Protein AF-A0A6L3T0F2-F1 (afdb_mo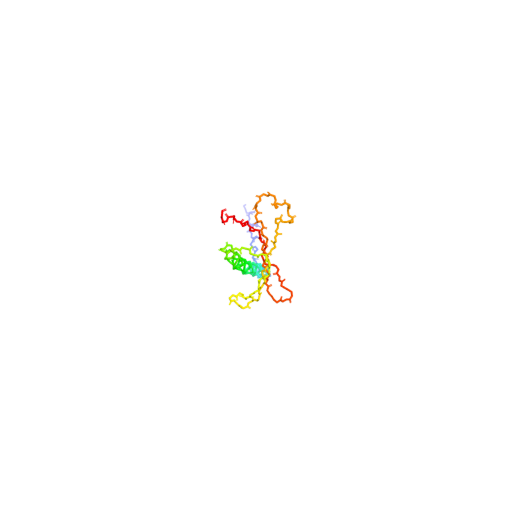nomer)

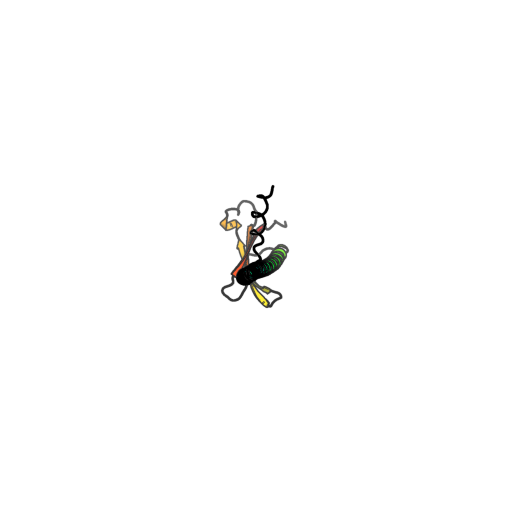Radius of gyration: 33.24 Å; Cα contacts (8 Å, |Δi|>4): 131; chains: 1; bounding box: 51×30×111 Å

Organism: NCBI:txid553447

Foldseek 3Di:
DDDPPDPPDDPPDDDDPVNVVVVVVVVVVVVVVVVVVVVVVVVVVVVVVVLVVVLVQVVVVVVVCLVDPQDADKDWDADPVRKIKMKGKDFCCVVVVVVVVVWGKIWIWMFTHPPVTHTSDIDIDTNDDPD

Sequence (131 aa):
MSGAATARESAQSGFSLVEVLVAFAITALAMLAAFQAFGESAGRLARSTEALRRTEEAAALVAGLAAEPLAVGRRSGRFRDGTPYEIRIEDAAAALGAGATGTRLRVVGLWQGPAPFRLVLRTALVGGSGG

pLDDT: mean 77.53, std 13.62, range [38.06, 97.88]

Mean predicted aligned error: 14.16 Å

Secondary structure (DSSP, 8-state):
-----SSSSS---PPPHHHHHHHHHHHHHHHHHHHHHHHHHHHHHHHHHHHHHHHHHHHHHHHHHTTS---SEEEEEE-TTS-EEEEEEEEHHHHTTGGGGS-EEEEEEEEESSSSPEEEEEEEEEE----

Solvent-accessible surface area (backbone atoms only — not comparable to full-atom values): 7858 Å² total; per-residue (Å²): 137,92,90,85,84,86,87,82,81,90,80,80,80,74,86,50,73,66,56,55,52,49,50,49,52,52,51,52,51,53,51,51,54,50,51,53,56,50,52,53,48,52,56,48,50,55,54,48,52,54,52,48,53,53,48,51,55,51,49,51,55,54,54,58,48,69,78,46,89,82,64,73,45,76,50,74,53,60,50,98,88,63,49,40,34,40,36,40,31,42,71,42,16,72,78,66,68,37,63,82,73,75,50,45,34,32,35,42,36,34,26,39,49,69,86,81,56,42,80,75,48,74,50,78,46,76,52,74,81,89,122

Structure (mmCIF, N/CA/C/O backbone):
data_AF-A0A6L3T0F2-F1
#
_entry.id   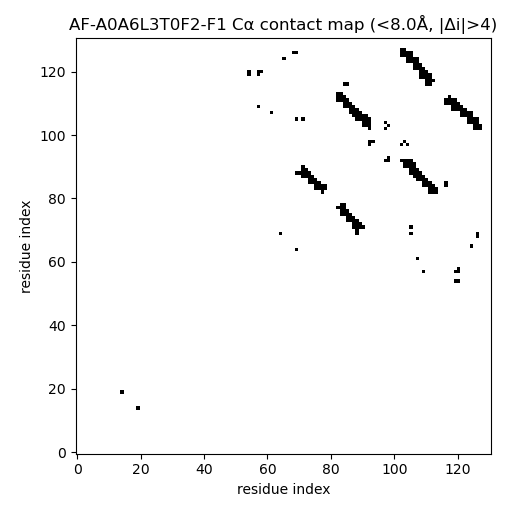AF-A0A6L3T0F2-F1
#
loop_
_atom_site.group_PDB
_atom_site.id
_atom_site.type_symbol
_atom_site.label_atom_id
_atom_site.label_alt_id
_atom_site.label_comp_id
_atom_site.label_asym_id
_atom_site.label_entity_id
_atom_site.label_seq_id
_atom_site.pdbx_PDB_ins_code
_atom_site.Cartn_x
_atom_site.Cartn_y
_atom_site.Cartn_z
_atom_site.occupancy
_atom_site.B_iso_or_equiv
_atom_site.auth_seq_id
_atom_site.auth_comp_id
_atom_site.auth_asym_id
_atom_site.auth_atom_id
_atom_site.pdbx_PDB_model_num
ATOM 1 N N . MET A 1 1 ? -9.485 13.152 84.786 1.00 51.00 1 MET A N 1
ATOM 2 C CA . MET A 1 1 ? -9.181 12.239 83.660 1.00 51.00 1 MET A CA 1
ATOM 3 C C . MET A 1 1 ? -10.411 12.138 82.773 1.00 51.00 1 MET A C 1
ATOM 5 O O . MET A 1 1 ? -11.508 12.164 83.309 1.00 51.00 1 MET A O 1
ATOM 9 N N . SER A 1 2 ? -10.198 11.961 81.468 1.00 53.00 2 SER A N 1
ATOM 10 C CA . SER A 1 2 ? -11.189 11.648 80.423 1.00 53.00 2 SER A CA 1
ATOM 11 C C . SER A 1 2 ? -11.829 12.838 79.696 1.00 53.00 2 SER A C 1
ATOM 13 O O . SER A 1 2 ? -12.864 13.363 80.085 1.00 53.00 2 SER A O 1
ATOM 15 N N . GLY A 1 3 ? -11.182 13.235 78.598 1.00 50.59 3 GLY A N 1
ATOM 16 C CA . GLY A 1 3 ? -11.671 14.205 77.616 1.00 50.59 3 GLY A CA 1
ATOM 17 C C . GLY A 1 3 ? -10.957 14.041 76.270 1.00 50.59 3 GLY A C 1
ATOM 18 O O . GLY A 1 3 ? -10.540 15.030 75.682 1.00 50.59 3 GLY A O 1
ATOM 19 N N . ALA A 1 4 ? -10.717 12.799 75.825 1.00 56.19 4 ALA A N 1
ATOM 20 C CA . ALA A 1 4 ? -9.858 12.520 74.663 1.00 56.19 4 ALA A CA 1
ATOM 21 C C . ALA A 1 4 ? -10.354 11.392 73.733 1.00 56.19 4 ALA A C 1
ATOM 23 O O . ALA A 1 4 ? -9.540 10.747 73.079 1.00 56.19 4 ALA A O 1
ATOM 24 N N . ALA A 1 5 ? -11.660 11.124 73.650 1.00 55.78 5 ALA A N 1
ATOM 25 C CA . ALA A 1 5 ? -12.152 9.981 72.867 1.00 55.78 5 ALA A CA 1
ATOM 26 C C . ALA A 1 5 ? -13.421 10.259 72.042 1.00 55.78 5 ALA A C 1
ATOM 28 O O . ALA A 1 5 ? -14.294 9.407 71.962 1.00 55.78 5 ALA A O 1
ATOM 29 N N . THR A 1 6 ? -13.541 11.432 71.413 1.00 54.00 6 THR A N 1
ATOM 30 C CA . THR A 1 6 ? -14.681 11.740 70.516 1.00 54.00 6 THR A CA 1
ATOM 31 C C . THR A 1 6 ? -14.270 12.269 69.139 1.00 54.00 6 THR A C 1
ATOM 33 O O . THR A 1 6 ? -15.083 12.853 68.434 1.00 54.00 6 THR A O 1
ATOM 36 N N . ALA A 1 7 ? -13.020 12.056 68.714 1.00 55.50 7 ALA A N 1
ATOM 37 C CA . ALA A 1 7 ? -12.508 12.582 67.440 1.00 55.50 7 ALA A CA 1
ATOM 38 C C . ALA A 1 7 ? -12.076 11.503 66.4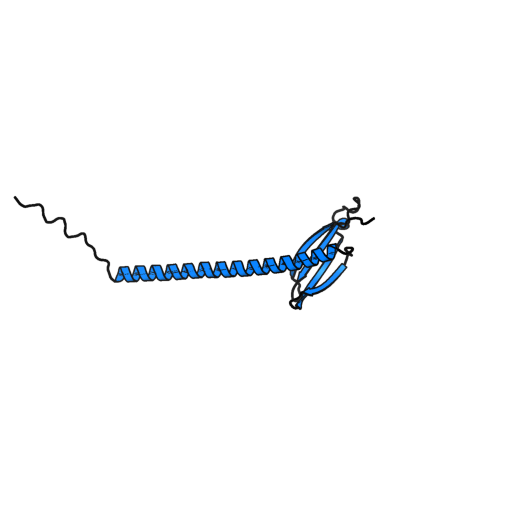31 1.00 55.50 7 ALA A C 1
ATOM 40 O O . ALA A 1 7 ? -11.308 11.803 65.519 1.00 55.50 7 ALA A O 1
ATOM 41 N N . ARG A 1 8 ? -12.509 10.240 66.583 1.00 58.88 8 ARG A N 1
ATOM 42 C CA . ARG A 1 8 ? -11.975 9.143 65.752 1.00 58.88 8 ARG A CA 1
ATOM 43 C C . ARG A 1 8 ? -12.967 8.210 65.058 1.00 58.88 8 ARG A C 1
ATOM 45 O O . ARG A 1 8 ? -12.515 7.226 64.486 1.00 58.88 8 ARG A O 1
ATOM 52 N N . GLU A 1 9 ? -14.257 8.533 65.016 1.00 55.47 9 GLU A N 1
ATOM 53 C CA . GLU A 1 9 ? -15.266 7.642 64.405 1.00 55.47 9 GLU A CA 1
ATOM 54 C C . GLU A 1 9 ? -15.959 8.169 63.139 1.00 55.47 9 GLU A C 1
ATOM 56 O O . GLU A 1 9 ? -16.730 7.440 62.527 1.00 55.47 9 GLU A O 1
ATOM 61 N N . SER A 1 10 ? -15.653 9.379 62.663 1.00 57.91 10 SER A N 1
ATOM 62 C CA . SER A 1 10 ? -16.415 9.984 61.550 1.00 57.91 10 SER A CA 1
ATOM 63 C C . SER A 1 10 ? -15.718 9.974 60.182 1.00 57.91 10 SER A C 1
ATOM 65 O O . SER A 1 10 ? -16.075 10.775 59.325 1.00 57.91 10 SER A O 1
ATOM 67 N N . ALA A 1 11 ? -14.732 9.103 59.938 1.00 58.25 11 ALA A N 1
ATOM 68 C CA . ALA A 1 11 ? -13.975 9.107 58.674 1.00 58.25 11 ALA A CA 1
ATOM 69 C C . ALA A 1 11 ? -13.959 7.770 57.910 1.00 58.25 11 ALA A C 1
ATOM 71 O O . ALA A 1 11 ? -13.147 7.593 57.005 1.00 58.25 11 ALA A O 1
ATOM 72 N N . GLN A 1 12 ? -14.854 6.831 58.224 1.00 55.97 12 GLN A N 1
ATOM 73 C CA . GLN A 1 12 ? -15.095 5.655 57.376 1.00 55.97 12 GLN A CA 1
ATOM 74 C C . GLN A 1 12 ? -16.359 5.871 56.537 1.00 55.97 12 GLN A C 1
ATOM 76 O O . GLN A 1 12 ? -17.426 5.331 56.807 1.00 55.97 12 GLN A O 1
ATOM 81 N N . SER A 1 13 ? -16.217 6.708 55.508 1.00 65.31 13 SER A N 1
ATOM 82 C CA . SER A 1 13 ? -17.196 6.861 54.429 1.00 65.31 13 SER A CA 1
ATOM 83 C C . SER A 1 13 ? -17.172 5.603 53.558 1.00 65.31 13 SER A C 1
ATOM 85 O O . SER A 1 13 ? -16.266 5.430 52.743 1.00 65.31 13 SER A O 1
ATOM 87 N N . GLY A 1 14 ? -18.136 4.701 53.746 1.00 68.81 14 GLY A N 1
ATOM 88 C CA . GLY A 1 14 ? -18.379 3.600 52.812 1.00 68.81 14 GLY A CA 1
ATOM 89 C C . GLY A 1 14 ? -18.814 4.129 51.440 1.00 68.81 14 GLY A C 1
ATOM 90 O O . GLY A 1 14 ? -19.478 5.159 51.356 1.00 68.81 14 GLY A O 1
ATOM 91 N N . PHE A 1 15 ? -18.432 3.433 50.368 1.00 71.31 15 PHE A N 1
ATOM 92 C CA . PHE A 1 15 ? -18.832 3.769 48.997 1.00 71.31 15 PHE A CA 1
ATOM 93 C C . PHE A 1 15 ? -20.355 3.679 48.832 1.00 71.31 15 PHE A C 1
ATOM 95 O O . PHE A 1 15 ? -20.968 2.685 49.229 1.00 71.31 15 PHE A O 1
ATOM 102 N N . SER A 1 16 ? -20.970 4.687 48.214 1.00 88.62 16 SER A N 1
ATOM 103 C CA . SER A 1 16 ? -22.396 4.645 47.891 1.00 88.62 16 SER A CA 1
ATOM 104 C C . SER A 1 16 ? -22.667 3.756 46.671 1.00 88.62 16 SER A C 1
ATOM 106 O O . SER A 1 16 ? -21.843 3.624 45.764 1.00 88.62 16 SER A O 1
ATOM 108 N N . LEU A 1 17 ? -23.8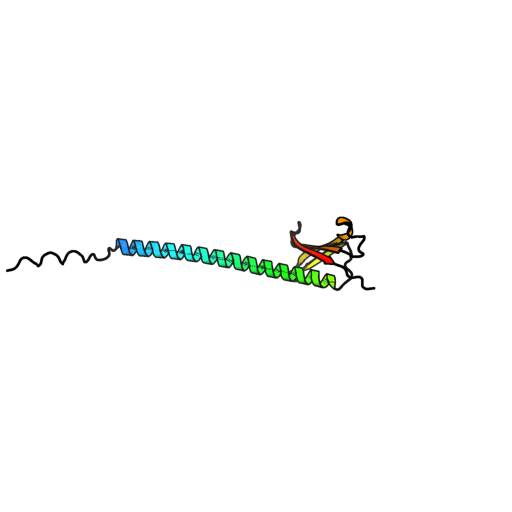73 3.181 46.603 1.00 90.31 17 LEU A N 1
ATOM 109 C CA . LEU A 1 17 ? -24.330 2.419 45.433 1.00 90.31 17 LEU A CA 1
ATOM 110 C C . LEU A 1 17 ? -24.249 3.255 44.145 1.00 90.31 17 LEU A C 1
ATOM 112 O O . LEU A 1 17 ? -23.899 2.738 43.085 1.00 90.31 17 LEU A O 1
ATOM 116 N N . VAL A 1 18 ? -24.542 4.554 44.249 1.00 91.69 18 VAL A N 1
ATOM 117 C CA . VAL A 1 18 ? -24.477 5.492 43.125 1.00 91.69 18 VAL A CA 1
ATOM 118 C C . VAL A 1 18 ? -23.046 5.621 42.607 1.00 91.69 18 VAL A C 1
ATOM 120 O O . VAL A 1 18 ? -22.847 5.574 41.399 1.00 91.69 18 VAL A O 1
ATOM 123 N N . GLU A 1 19 ? -22.039 5.707 43.477 1.00 89.75 19 GLU A N 1
ATOM 124 C CA . GLU A 1 19 ? -20.635 5.779 43.045 1.00 89.75 19 GLU A CA 1
ATOM 125 C C . GLU A 1 19 ? -20.174 4.509 42.337 1.00 89.75 19 GLU A C 1
ATOM 127 O O . GLU A 1 19 ? -19.478 4.600 41.329 1.00 89.75 19 GLU A O 1
ATOM 132 N N . VAL A 1 20 ? -20.586 3.330 42.809 1.00 94.38 20 VAL A N 1
ATOM 133 C CA . VAL A 1 20 ? -20.256 2.063 42.137 1.00 94.38 20 VAL A CA 1
ATOM 134 C C . VAL A 1 20 ? -20.891 2.008 40.746 1.00 94.38 20 VAL A C 1
ATOM 136 O O . VAL A 1 20 ? -20.231 1.621 39.781 1.00 94.38 20 VAL A O 1
ATOM 139 N N . LEU A 1 21 ? -22.147 2.444 40.614 1.00 95.19 21 LEU A N 1
ATOM 140 C CA . LEU A 1 21 ? -22.835 2.519 39.323 1.00 95.19 21 LEU A CA 1
ATOM 141 C C . LEU A 1 21 ? -22.178 3.532 38.380 1.00 95.19 21 LEU A C 1
ATOM 143 O O . LEU A 1 21 ? -21.996 3.240 37.199 1.00 95.19 21 LEU A O 1
ATOM 147 N N . VAL A 1 22 ? -21.786 4.698 38.896 1.00 96.31 22 VAL A N 1
ATOM 148 C CA . VAL A 1 22 ? -21.075 5.724 38.125 1.00 96.31 22 VAL A CA 1
ATOM 149 C C . VAL A 1 22 ? -19.709 5.209 37.678 1.00 96.31 22 VAL A C 1
ATOM 151 O O . VAL A 1 22 ? -19.375 5.333 36.502 1.00 96.31 22 VAL A O 1
ATOM 154 N N . ALA A 1 23 ? -18.942 4.578 38.568 1.00 95.88 23 ALA A N 1
ATOM 155 C CA . ALA A 1 23 ? -17.654 3.984 38.230 1.00 95.88 23 ALA A CA 1
ATOM 156 C C . ALA A 1 23 ? -17.809 2.917 37.141 1.00 95.88 23 ALA A C 1
ATOM 158 O O . ALA A 1 23 ? -17.107 2.970 36.135 1.00 95.88 23 ALA A O 1
ATOM 159 N N . PHE A 1 24 ? -18.784 2.014 37.284 1.00 97.19 24 PHE A N 1
ATOM 160 C CA . PHE A 1 24 ? -19.075 0.997 36.276 1.00 97.19 24 PHE A CA 1
ATOM 161 C C . PHE A 1 24 ? -19.461 1.612 34.925 1.00 97.19 24 PHE A C 1
ATOM 163 O O . PHE A 1 24 ? -18.955 1.181 33.889 1.00 97.19 24 PHE A O 1
ATOM 170 N N . ALA A 1 25 ? -20.302 2.650 34.922 1.00 97.12 25 ALA A N 1
ATOM 171 C CA . ALA A 1 25 ? -20.686 3.355 33.703 1.00 97.12 25 ALA A CA 1
ATOM 172 C C . ALA A 1 25 ? -19.475 4.010 33.019 1.00 97.12 25 ALA A C 1
ATOM 174 O O . ALA A 1 25 ? -19.292 3.857 31.812 1.00 97.12 25 ALA A O 1
ATOM 175 N N . ILE A 1 26 ? -18.610 4.679 33.787 1.00 97.62 26 ILE A N 1
ATOM 176 C CA . ILE A 1 26 ? -17.373 5.280 33.271 1.00 97.62 26 ILE A CA 1
ATOM 177 C C . ILE A 1 26 ? -16.454 4.197 32.698 1.00 97.62 26 ILE A C 1
ATOM 179 O O . ILE A 1 26 ? -15.944 4.359 31.591 1.00 97.62 26 ILE A O 1
ATOM 183 N N . THR A 1 27 ? -16.271 3.075 33.401 1.00 97.25 27 THR A N 1
ATOM 184 C CA . THR A 1 27 ? -15.450 1.957 32.920 1.00 97.25 27 THR A CA 1
ATOM 185 C C . THR A 1 27 ? -16.008 1.365 31.629 1.00 97.25 27 THR A C 1
ATOM 187 O O . THR A 1 27 ? -15.251 1.162 30.681 1.00 97.25 27 THR A O 1
ATOM 190 N N . ALA A 1 28 ? -17.320 1.137 31.547 1.00 97.88 28 ALA A N 1
ATOM 191 C CA . ALA A 1 28 ? -17.962 0.609 30.347 1.00 97.88 28 ALA A CA 1
ATOM 192 C C . ALA A 1 28 ? -17.785 1.550 29.143 1.00 97.88 28 ALA A C 1
ATOM 194 O O . ALA A 1 28 ? -17.425 1.102 28.053 1.00 97.88 28 ALA A O 1
ATOM 195 N N . LEU A 1 29 ? -17.965 2.859 29.344 1.00 97.62 29 LEU A N 1
ATOM 196 C CA . LEU A 1 29 ? -17.760 3.866 28.299 1.00 97.62 29 LEU A CA 1
ATOM 197 C C . LEU A 1 29 ? -16.292 3.961 27.868 1.00 97.62 29 LEU A C 1
ATOM 199 O O . LEU A 1 29 ? -16.007 4.023 26.671 1.00 97.62 29 LEU A O 1
ATOM 203 N N . ALA A 1 30 ? -15.357 3.919 28.818 1.00 96.94 30 ALA A N 1
ATOM 204 C CA . ALA A 1 30 ? -13.927 3.902 28.523 1.00 96.94 30 ALA A CA 1
ATOM 205 C C . ALA A 1 30 ? -13.537 2.660 27.707 1.00 96.94 30 ALA A C 1
ATOM 207 O O . ALA A 1 30 ? -12.772 2.758 26.747 1.00 96.94 30 ALA A O 1
ATOM 208 N N . MET A 1 31 ? -14.106 1.500 28.041 1.00 9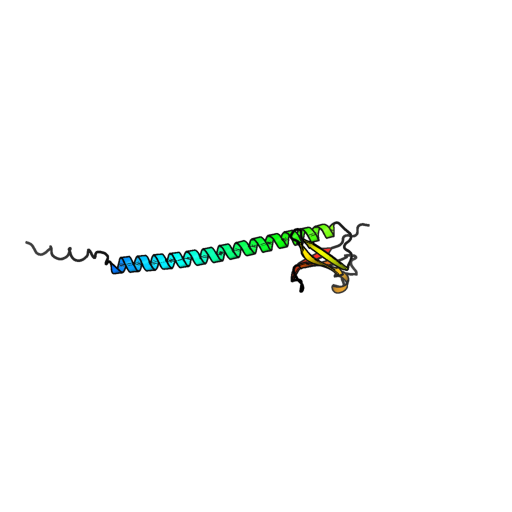6.31 31 MET A N 1
ATOM 209 C CA . MET A 1 31 ? -13.847 0.249 27.333 1.00 96.31 31 MET A CA 1
ATOM 210 C C . MET A 1 31 ? -14.431 0.264 25.915 1.00 96.31 31 MET A C 1
ATOM 212 O O . MET A 1 31 ? -13.762 -0.161 24.974 1.00 96.31 31 MET A O 1
ATOM 216 N N . LEU A 1 32 ? -15.627 0.833 25.730 1.00 95.44 32 LEU A N 1
ATOM 217 C CA . LEU A 1 32 ? -16.209 1.054 24.405 1.00 95.44 32 LEU A CA 1
ATOM 218 C C . LEU A 1 32 ? -15.324 1.969 23.545 1.00 95.44 32 LEU A C 1
ATOM 220 O O . LEU A 1 32 ? -15.031 1.636 22.398 1.00 95.44 32 LEU A O 1
ATOM 224 N N . ALA A 1 33 ? -14.851 3.089 24.099 1.00 92.31 33 ALA A N 1
ATOM 225 C CA . ALA A 1 33 ? -13.946 3.997 23.396 1.00 92.31 33 ALA A CA 1
ATOM 226 C C . ALA A 1 33 ? -12.625 3.308 23.007 1.00 92.31 33 ALA A C 1
ATOM 228 O O . ALA A 1 33 ? -12.146 3.476 21.884 1.00 92.31 33 ALA A O 1
ATOM 229 N N . ALA A 1 34 ? -12.072 2.478 23.898 1.00 91.00 34 ALA A N 1
ATOM 230 C CA . ALA A 1 34 ? -10.880 1.688 23.611 1.00 91.00 34 ALA A CA 1
ATOM 231 C C . ALA A 1 34 ? -11.112 0.714 22.444 1.00 91.00 34 ALA A C 1
ATOM 233 O O . ALA A 1 34 ? -10.304 0.666 21.516 1.00 91.00 34 ALA A O 1
ATOM 234 N N . PHE A 1 35 ? -12.235 -0.014 22.432 1.00 90.44 35 PHE A N 1
ATOM 235 C CA . PHE A 1 35 ? -12.556 -0.930 21.334 1.00 90.44 35 PHE A CA 1
ATOM 236 C C . PHE A 1 35 ? -12.707 -0.220 19.988 1.00 90.44 35 PHE A C 1
ATOM 238 O O . PHE A 1 35 ? -12.201 -0.721 18.983 1.00 90.44 35 PHE A O 1
ATOM 245 N N . GLN A 1 36 ? -13.328 0.960 19.961 1.00 87.69 36 GLN A N 1
ATOM 246 C CA . GLN A 1 36 ? -13.454 1.755 18.736 1.00 87.69 36 GLN A CA 1
ATOM 247 C C . GLN A 1 36 ? -12.079 2.174 18.196 1.00 87.69 36 GLN A C 1
ATOM 249 O O . GLN A 1 36 ? -11.804 2.015 17.005 1.00 87.69 36 GLN A O 1
ATOM 254 N N . ALA A 1 37 ? -11.178 2.621 19.075 1.00 79.81 37 ALA A N 1
ATOM 255 C CA . ALA A 1 37 ? -9.816 2.989 18.694 1.00 79.81 37 ALA A CA 1
ATOM 256 C C . ALA A 1 37 ? -9.015 1.793 18.139 1.00 79.81 37 ALA A C 1
ATOM 258 O O . ALA A 1 37 ? -8.300 1.925 17.137 1.00 79.81 37 ALA A O 1
ATOM 259 N N . PHE A 1 38 ? -9.157 0.609 18.742 1.00 80.81 38 PHE A N 1
ATOM 260 C CA . PHE A 1 38 ? -8.527 -0.614 18.236 1.00 80.81 38 PHE A CA 1
ATOM 261 C C . PHE A 1 38 ? -9.116 -1.066 16.894 1.00 80.81 38 PHE A C 1
ATOM 263 O O . PHE A 1 38 ? -8.356 -1.415 15.988 1.00 80.81 38 PHE A O 1
ATOM 270 N N . GLY A 1 39 ? -10.441 -1.012 16.730 1.00 77.25 39 GLY A N 1
ATOM 271 C CA . GLY A 1 39 ? -11.118 -1.369 15.481 1.00 77.25 39 GLY A CA 1
ATOM 272 C C . GLY A 1 39 ? -10.700 -0.477 14.312 1.00 77.25 39 GLY A C 1
ATOM 273 O O . GLY A 1 39 ? -10.361 -0.973 13.233 1.00 77.25 39 GLY A O 1
ATOM 274 N N . GLU A 1 40 ? -10.625 0.837 14.535 1.00 74.00 40 GLU A N 1
ATOM 275 C CA . GLU A 1 40 ? -10.115 1.771 13.529 1.00 74.00 40 GLU A CA 1
ATOM 276 C C . GLU A 1 40 ? -8.659 1.482 13.153 1.00 74.00 40 GLU A C 1
ATOM 278 O O . GLU A 1 40 ? -8.303 1.513 11.971 1.00 74.00 40 GLU A O 1
ATOM 283 N N . SER A 1 41 ? -7.820 1.181 14.144 1.00 64.44 41 SER A N 1
ATOM 284 C CA . SER A 1 41 ? -6.399 0.891 13.941 1.00 64.44 41 SER A CA 1
ATOM 285 C C . SER A 1 41 ? -6.194 -0.393 13.133 1.00 64.44 41 SER A C 1
ATOM 287 O O . SER A 1 41 ? -5.441 -0.391 12.157 1.00 64.44 41 SER A O 1
ATOM 289 N N . ALA A 1 42 ? -6.927 -1.462 13.458 1.00 71.94 42 ALA A N 1
ATOM 290 C CA . ALA A 1 42 ? -6.905 -2.716 12.708 1.00 71.94 42 ALA A CA 1
ATOM 291 C C . ALA A 1 42 ? -7.385 -2.525 11.257 1.00 71.94 42 ALA A C 1
ATOM 293 O O . ALA A 1 42 ? -6.737 -2.988 10.317 1.00 71.94 42 ALA A O 1
ATOM 294 N N . GLY A 1 43 ? -8.469 -1.768 11.051 1.00 70.88 43 GLY A N 1
ATOM 295 C CA . GLY A 1 43 ? -8.976 -1.449 9.714 1.00 70.88 43 GLY A CA 1
ATOM 296 C C . GLY A 1 43 ? -8.035 -0.561 8.889 1.00 70.88 43 GLY A C 1
ATOM 297 O O . GLY A 1 43 ? -8.002 -0.658 7.660 1.00 70.88 43 GLY A O 1
ATOM 298 N N . ARG A 1 44 ? -7.255 0.323 9.525 1.00 64.06 44 ARG A N 1
ATOM 299 C CA . ARG A 1 44 ? -6.198 1.105 8.856 1.00 64.06 44 ARG A CA 1
ATOM 300 C C . ARG A 1 44 ? -5.018 0.219 8.466 1.00 64.06 44 ARG A C 1
ATOM 302 O O . ARG A 1 44 ? -4.560 0.308 7.328 1.00 64.06 44 ARG A O 1
ATOM 309 N N . LEU A 1 45 ? -4.579 -0.665 9.362 1.00 63.81 45 LEU A N 1
ATOM 310 C CA . LEU A 1 45 ? -3.479 -1.588 9.095 1.00 63.81 45 LEU A CA 1
ATOM 311 C C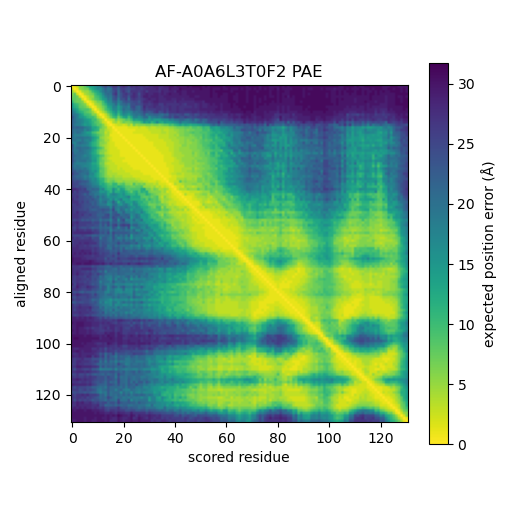 . LEU A 1 45 ? -3.818 -2.549 7.948 1.00 63.81 45 LEU A C 1
ATOM 313 O O . LEU A 1 45 ? -3.037 -2.657 7.010 1.00 63.81 45 LEU A O 1
ATOM 317 N N . ALA A 1 46 ? -5.010 -3.153 7.956 1.00 71.50 46 ALA A N 1
ATOM 318 C CA . ALA A 1 46 ? -5.461 -4.050 6.889 1.00 71.50 46 ALA A CA 1
ATOM 319 C C . ALA A 1 46 ? -5.532 -3.362 5.511 1.00 71.50 46 ALA A C 1
ATOM 321 O O . ALA A 1 46 ? -5.179 -3.943 4.487 1.00 71.50 46 ALA A O 1
ATOM 322 N N . ARG A 1 47 ? -5.955 -2.091 5.466 1.00 70.12 47 ARG A N 1
ATOM 323 C CA . ARG A 1 47 ? -5.930 -1.305 4.221 1.00 70.12 47 ARG A CA 1
ATOM 324 C C . ARG A 1 47 ? -4.506 -1.000 3.764 1.00 70.12 47 ARG A C 1
ATOM 326 O O . ARG A 1 47 ? -4.246 -1.002 2.563 1.00 70.12 47 ARG A O 1
ATOM 333 N N . SER A 1 48 ? -3.595 -0.744 4.702 1.00 68.88 48 SER A N 1
ATOM 334 C CA . SER A 1 48 ? -2.190 -0.476 4.393 1.00 68.88 48 SER A CA 1
ATOM 335 C C . SER A 1 48 ? -1.467 -1.713 3.869 1.00 68.88 48 SER A C 1
ATOM 337 O O . SER A 1 48 ? -0.691 -1.595 2.925 1.00 68.88 48 SER A O 1
ATOM 339 N N . THR A 1 49 ? -1.713 -2.890 4.446 1.00 72.38 49 THR A N 1
ATOM 340 C CA . THR A 1 49 ? -1.090 -4.139 3.987 1.00 72.38 49 THR A CA 1
ATOM 341 C C . THR A 1 49 ? -1.571 -4.515 2.590 1.00 72.38 49 THR A C 1
ATOM 343 O O . THR A 1 49 ? -0.762 -4.879 1.742 1.00 72.38 49 THR A O 1
ATOM 346 N N . GLU A 1 50 ? -2.861 -4.342 2.301 1.00 75.06 50 GLU A N 1
ATOM 347 C CA . GLU A 1 50 ? -3.399 -4.587 0.962 1.00 75.06 50 GLU A CA 1
ATOM 348 C C . GLU A 1 50 ? -2.869 -3.578 -0.073 1.00 75.06 50 GLU A C 1
ATOM 350 O O . GLU A 1 50 ? -2.564 -3.950 -1.206 1.00 75.06 50 GLU A O 1
ATOM 355 N N . ALA A 1 51 ? -2.697 -2.305 0.302 1.00 72.56 51 ALA A N 1
ATOM 356 C CA . ALA A 1 51 ? -2.055 -1.319 -0.567 1.00 72.56 51 ALA A CA 1
ATOM 357 C C . ALA A 1 51 ? -0.581 -1.667 -0.849 1.00 72.56 51 ALA A C 1
ATOM 359 O O . ALA A 1 51 ? -0.124 -1.527 -1.987 1.00 72.56 51 ALA A O 1
ATOM 360 N N . LEU A 1 52 ? 0.146 -2.158 0.160 1.00 76.25 52 LEU A N 1
ATOM 361 C CA . LEU A 1 52 ? 1.533 -2.592 0.014 1.00 76.25 52 LEU A CA 1
ATOM 362 C C . LEU A 1 52 ? 1.638 -3.798 -0.926 1.00 76.25 52 LEU A C 1
ATOM 364 O O . LEU A 1 52 ? 2.381 -3.735 -1.901 1.00 76.25 52 LEU A O 1
ATOM 368 N N . ARG A 1 53 ? 0.802 -4.824 -0.723 1.00 80.56 53 ARG A N 1
ATOM 369 C CA . ARG A 1 53 ? 0.741 -6.016 -1.584 1.00 80.56 53 ARG A CA 1
ATOM 370 C C . ARG A 1 53 ? 0.514 -5.655 -3.055 1.00 80.56 53 ARG A C 1
ATOM 372 O O . ARG A 1 53 ? 1.193 -6.172 -3.938 1.00 80.56 53 ARG A O 1
ATOM 379 N N . ARG A 1 54 ? -0.417 -4.735 -3.336 1.00 75.50 54 ARG A N 1
ATOM 380 C CA . ARG A 1 54 ? -0.667 -4.254 -4.710 1.00 75.50 54 ARG A CA 1
ATOM 381 C C . ARG A 1 54 ? 0.528 -3.507 -5.294 1.00 75.50 54 ARG A C 1
ATOM 383 O O . ARG A 1 54 ? 0.791 -3.614 -6.487 1.00 75.50 54 ARG A O 1
ATOM 390 N N . THR A 1 55 ? 1.241 -2.752 -4.463 1.00 78.19 55 THR A N 1
ATOM 391 C CA . THR A 1 55 ? 2.443 -2.020 -4.883 1.00 78.19 55 THR A CA 1
ATOM 392 C C . THR A 1 55 ? 3.590 -2.980 -5.202 1.00 78.19 55 THR A C 1
ATOM 394 O O . THR A 1 55 ? 4.294 -2.775 -6.185 1.00 78.19 55 THR A O 1
ATOM 397 N N . GLU A 1 56 ? 3.749 -4.054 -4.431 1.00 84.25 56 GLU A N 1
ATOM 398 C CA . GLU A 1 56 ? 4.738 -5.107 -4.692 1.00 84.25 56 GLU A CA 1
ATOM 399 C C . GLU A 1 56 ? 4.438 -5.866 -5.991 1.00 84.25 56 GLU A C 1
ATOM 401 O O . GLU A 1 56 ? 5.332 -6.052 -6.814 1.00 84.25 56 GLU A O 1
ATOM 406 N N . GLU A 1 57 ? 3.176 -6.236 -6.230 1.00 83.38 57 GLU A N 1
ATOM 407 C CA . GLU A 1 57 ? 2.746 -6.885 -7.478 1.00 83.38 57 GLU A CA 1
ATOM 408 C C . GLU A 1 57 ? 2.977 -5.970 -8.696 1.00 83.38 57 GLU A C 1
ATOM 410 O O . GLU A 1 57 ? 3.504 -6.399 -9.726 1.00 83.38 57 GLU A O 1
ATOM 415 N N . ALA A 1 58 ? 2.669 -4.678 -8.554 1.00 76.62 58 ALA A N 1
ATOM 416 C CA . ALA A 1 58 ? 2.974 -3.652 -9.546 1.00 76.62 58 ALA A CA 1
ATOM 417 C C . ALA A 1 58 ? 4.482 -3.512 -9.813 1.00 76.62 58 ALA A C 1
ATOM 419 O O . ALA A 1 58 ? 4.905 -3.441 -10.969 1.00 76.62 58 ALA A O 1
ATOM 420 N N . ALA A 1 59 ? 5.296 -3.476 -8.757 1.00 80.56 59 ALA A N 1
ATOM 421 C CA . ALA A 1 59 ? 6.745 -3.366 -8.864 1.00 80.56 59 ALA A CA 1
ATOM 422 C C . ALA A 1 59 ? 7.353 -4.599 -9.544 1.00 80.56 59 ALA A C 1
ATOM 424 O O . ALA A 1 59 ? 8.211 -4.446 -10.410 1.00 80.56 59 ALA A O 1
ATOM 425 N N . ALA A 1 60 ? 6.868 -5.802 -9.225 1.00 84.25 60 ALA A N 1
ATOM 426 C CA . ALA A 1 60 ? 7.301 -7.042 -9.862 1.00 84.25 60 ALA A CA 1
ATOM 427 C C . ALA A 1 60 ? 6.993 -7.056 -11.369 1.00 84.25 60 ALA A C 1
ATOM 429 O O . ALA A 1 60 ? 7.852 -7.432 -12.169 1.00 84.25 60 ALA A O 1
ATOM 430 N N . LEU A 1 61 ? 5.810 -6.581 -11.779 1.00 83.94 61 LEU A N 1
ATOM 431 C CA . LEU A 1 61 ? 5.472 -6.432 -13.200 1.00 83.94 61 LEU A CA 1
ATOM 432 C C . LEU A 1 61 ? 6.417 -5.465 -13.918 1.00 83.94 61 LEU A C 1
ATOM 434 O O . LEU A 1 61 ? 6.888 -5.763 -15.015 1.00 83.94 61 LEU A O 1
ATOM 438 N N . VAL A 1 62 ? 6.708 -4.313 -13.311 1.00 80.12 62 VAL A N 1
ATOM 439 C CA . VAL A 1 62 ? 7.620 -3.330 -13.909 1.00 80.12 62 VAL A CA 1
ATOM 440 C C . VAL A 1 62 ? 9.064 -3.839 -13.934 1.00 80.12 62 VAL A C 1
ATOM 442 O O . VAL A 1 62 ? 9.759 -3.620 -14.923 1.00 80.12 62 VAL A O 1
ATOM 445 N N . ALA A 1 63 ? 9.507 -4.572 -12.911 1.00 80.44 63 ALA A N 1
ATOM 446 C CA . ALA A 1 63 ? 10.817 -5.218 -12.900 1.00 80.44 63 ALA A CA 1
ATOM 447 C C . ALA A 1 63 ? 10.945 -6.258 -14.026 1.00 80.44 63 ALA A C 1
ATOM 449 O O . ALA A 1 63 ? 11.966 -6.296 -14.707 1.00 80.44 63 ALA A O 1
ATOM 450 N N . GLY A 1 64 ? 9.889 -7.033 -14.295 1.00 79.12 64 GLY A N 1
ATOM 451 C CA . GLY A 1 64 ? 9.845 -7.949 -15.438 1.00 79.12 64 GLY A CA 1
ATOM 452 C C . GLY A 1 64 ? 9.972 -7.239 -16.791 1.00 79.12 64 GLY A C 1
ATOM 453 O O . GLY A 1 64 ? 10.598 -7.766 -17.704 1.00 79.12 64 GLY A O 1
ATOM 454 N N . LEU A 1 65 ? 9.451 -6.013 -16.924 1.00 75.75 65 LEU A N 1
ATOM 455 C CA . LEU A 1 65 ? 9.625 -5.211 -18.143 1.00 75.75 65 LEU A CA 1
ATOM 456 C C . LEU A 1 65 ? 11.062 -4.737 -18.359 1.00 75.75 65 LEU A C 1
ATOM 458 O O . LEU A 1 65 ? 11.435 -4.494 -19.501 1.00 75.75 65 LEU A O 1
ATOM 462 N N . ALA A 1 66 ? 11.852 -4.595 -17.293 1.00 70.25 66 ALA A N 1
ATOM 463 C CA . ALA A 1 66 ? 13.255 -4.207 -17.393 1.00 70.25 66 ALA A CA 1
ATOM 464 C C . ALA A 1 66 ? 14.156 -5.341 -17.921 1.00 70.25 66 ALA A C 1
ATOM 466 O O . ALA A 1 66 ? 15.294 -5.072 -18.296 1.00 70.25 66 ALA A O 1
ATOM 467 N N . ALA A 1 67 ? 13.661 -6.585 -17.969 1.00 71.12 67 ALA A N 1
ATOM 468 C CA . ALA A 1 67 ? 14.379 -7.722 -18.551 1.00 71.12 67 ALA A CA 1
ATOM 469 C C . ALA A 1 67 ? 14.348 -7.737 -20.093 1.00 71.12 67 ALA A C 1
ATOM 471 O O . ALA A 1 67 ? 15.146 -8.430 -20.716 1.00 71.12 67 ALA A O 1
ATOM 472 N N . GLU A 1 68 ? 13.452 -6.960 -20.706 1.00 69.25 68 GLU A N 1
ATOM 473 C CA . GLU A 1 68 ? 13.286 -6.835 -22.155 1.00 69.25 68 GLU A CA 1
ATOM 474 C C . GLU A 1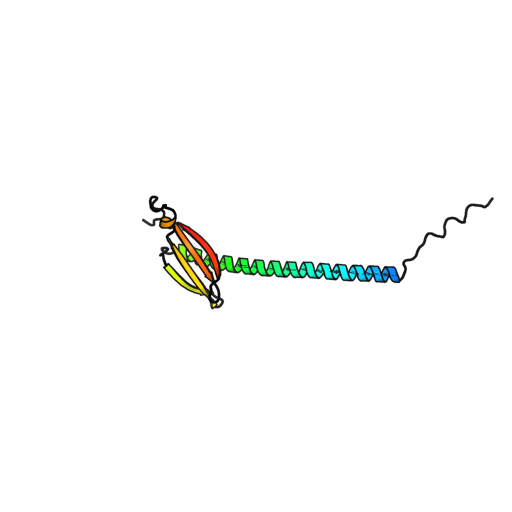 68 ? 13.590 -5.395 -22.603 1.00 69.25 68 GLU A C 1
ATOM 476 O O . GLU A 1 68 ? 13.485 -4.455 -21.807 1.00 69.25 68 GLU A O 1
ATOM 481 N N . PRO A 1 69 ? 13.910 -5.153 -23.887 1.00 70.44 69 PRO A N 1
ATOM 482 C CA . PRO A 1 69 ? 14.031 -3.798 -24.406 1.00 70.44 69 PRO A CA 1
ATOM 483 C C . PRO A 1 69 ? 12.746 -2.985 -24.162 1.00 70.44 69 PRO A C 1
ATOM 485 O O . PRO A 1 69 ? 11.677 -3.263 -24.716 1.00 70.44 69 PRO A O 1
ATOM 488 N N . LEU A 1 70 ? 12.856 -1.943 -23.332 1.00 74.56 70 LEU A N 1
ATOM 489 C CA . LEU A 1 70 ? 11.762 -1.033 -22.977 1.00 74.56 70 LEU A CA 1
ATOM 490 C C . LEU A 1 70 ? 11.325 -0.198 -24.191 1.00 74.56 70 LEU A C 1
ATOM 492 O O . LEU A 1 70 ? 11.820 0.907 -24.428 1.00 74.56 70 LEU A O 1
ATOM 496 N N . ALA A 1 71 ? 10.378 -0.719 -24.966 1.00 78.56 71 ALA A N 1
ATOM 497 C CA . ALA A 1 71 ? 9.764 -0.014 -26.088 1.00 78.56 71 ALA A CA 1
ATOM 498 C C . ALA A 1 71 ? 8.710 0.998 -25.606 1.00 78.56 71 ALA A C 1
ATOM 500 O O . ALA A 1 71 ? 7.880 0.674 -24.756 1.00 78.56 71 ALA A O 1
ATOM 501 N N . VAL A 1 72 ? 8.725 2.213 -26.173 1.00 84.12 72 VAL A N 1
ATOM 502 C CA . VAL A 1 72 ? 7.661 3.212 -25.962 1.00 84.12 72 VAL A CA 1
ATOM 503 C C . VAL A 1 72 ? 6.332 2.615 -26.405 1.00 84.12 72 VAL A C 1
ATOM 505 O O . VAL A 1 72 ? 6.266 1.932 -27.428 1.00 84.12 72 VAL A O 1
ATOM 508 N N . GLY A 1 73 ? 5.270 2.901 -25.659 1.00 87.19 73 GLY A N 1
ATOM 509 C CA . GLY A 1 73 ? 3.924 2.514 -26.047 1.00 87.19 73 GLY A CA 1
ATOM 510 C C . GLY A 1 73 ? 3.049 2.140 -24.866 1.00 87.19 73 GLY A C 1
ATOM 511 O O . GLY A 1 73 ? 3.343 2.439 -23.709 1.00 87.19 73 GLY A O 1
ATOM 512 N N . ARG A 1 74 ? 1.937 1.483 -25.185 1.00 88.62 74 ARG A N 1
ATOM 513 C CA . ARG A 1 74 ? 0.925 1.056 -24.225 1.00 88.62 74 ARG A CA 1
ATOM 514 C C . ARG A 1 74 ? 0.808 -0.461 -24.248 1.00 88.62 74 ARG A C 1
ATOM 516 O O . ARG A 1 74 ? 0.747 -1.057 -25.319 1.00 88.62 74 ARG A O 1
ATOM 523 N N . ARG A 1 75 ? 0.759 -1.077 -23.073 1.00 88.00 75 ARG A N 1
ATOM 524 C CA . ARG A 1 75 ? 0.506 -2.511 -22.900 1.00 88.00 75 ARG A CA 1
ATOM 525 C C . ARG A 1 75 ? -0.652 -2.677 -21.932 1.00 88.00 75 ARG A C 1
ATOM 527 O O . ARG A 1 75 ? -0.656 -2.048 -20.886 1.00 88.00 75 ARG A O 1
ATOM 534 N N . SER A 1 76 ? -1.626 -3.508 -22.257 1.00 89.38 76 SER A N 1
ATOM 535 C CA . SER A 1 76 ? -2.766 -3.792 -21.382 1.00 89.38 76 SER A CA 1
ATOM 536 C C . SER A 1 76 ? -2.809 -5.270 -21.038 1.00 89.38 76 SER A C 1
ATOM 538 O O . SER A 1 76 ? -2.388 -6.104 -21.838 1.00 89.38 76 SER A O 1
ATOM 540 N N . GLY A 1 77 ? -3.347 -5.597 -19.872 1.00 89.50 77 GLY A N 1
ATOM 541 C CA . GLY A 1 77 ? -3.479 -6.977 -19.431 1.00 89.50 77 GLY A CA 1
ATOM 542 C C . GLY A 1 77 ? -4.419 -7.111 -18.246 1.00 89.50 77 GLY A C 1
ATOM 543 O O . GLY A 1 77 ? -5.223 -6.219 -17.959 1.00 89.50 77 GLY A O 1
ATOM 544 N N . ARG A 1 78 ? -4.325 -8.252 -17.566 1.00 89.69 78 ARG A N 1
ATOM 545 C CA . ARG A 1 78 ? -5.037 -8.523 -16.318 1.00 89.69 78 ARG A CA 1
ATOM 546 C C . ARG A 1 78 ? -4.067 -9.080 -15.291 1.00 89.69 78 ARG A C 1
ATOM 548 O O . ARG A 1 78 ? -3.212 -9.893 -15.635 1.00 89.69 78 ARG A O 1
ATOM 555 N N . PHE A 1 79 ? -4.208 -8.633 -14.050 1.00 84.50 79 PHE A N 1
ATOM 556 C CA . PHE A 1 79 ? -3.531 -9.230 -12.905 1.00 84.50 79 PHE A CA 1
ATOM 557 C C . PHE A 1 79 ? -4.042 -10.654 -12.666 1.00 84.50 79 PHE A C 1
ATOM 559 O O . PHE A 1 79 ? -5.042 -11.080 -13.254 1.00 84.50 79 PHE A O 1
ATOM 566 N N . ARG A 1 80 ? -3.376 -11.398 -11.775 1.00 83.19 80 ARG A N 1
ATOM 567 C CA . ARG A 1 80 ? -3.763 -12.780 -11.446 1.00 83.19 80 ARG A CA 1
ATOM 568 C C . ARG A 1 80 ? -5.179 -12.877 -10.868 1.00 83.19 80 ARG A C 1
ATOM 570 O O . ARG A 1 80 ? -5.843 -13.891 -11.050 1.00 83.19 80 ARG A O 1
ATOM 577 N N . ASP A 1 81 ? -5.642 -11.820 -10.212 1.00 82.94 81 ASP A N 1
ATOM 578 C CA . ASP A 1 81 ? -6.999 -11.685 -9.673 1.00 82.94 81 ASP A CA 1
ATOM 579 C C . ASP A 1 81 ? -8.052 -11.270 -10.728 1.00 82.94 81 ASP A C 1
ATOM 581 O O . ASP A 1 81 ? -9.225 -11.094 -10.407 1.00 82.94 81 ASP A O 1
ATOM 585 N N . GLY A 1 82 ? -7.650 -11.110 -11.995 1.00 87.56 82 GLY A N 1
ATOM 586 C CA . GLY A 1 82 ? -8.516 -10.705 -13.103 1.00 87.56 82 GLY A CA 1
ATOM 587 C C . GLY A 1 82 ? -8.687 -9.191 -13.266 1.00 87.56 82 GLY A C 1
ATOM 588 O O . GLY A 1 82 ? -9.291 -8.756 -14.260 1.00 87.56 82 GLY A O 1
ATOM 589 N N . THR A 1 83 ? -8.137 -8.379 -12.355 1.00 87.50 83 THR A N 1
ATOM 590 C CA . THR A 1 83 ? -8.235 -6.917 -12.415 1.00 87.50 83 THR A CA 1
ATOM 591 C C . THR A 1 83 ? -7.531 -6.396 -13.670 1.00 87.50 83 THR A C 1
ATOM 593 O O . THR A 1 83 ? -6.363 -6.722 -13.890 1.00 87.50 83 THR A O 1
ATOM 596 N N . PRO A 1 84 ? -8.193 -5.588 -14.519 1.00 91.25 84 PRO A N 1
ATOM 597 C CA . PRO A 1 84 ? -7.558 -5.050 -15.712 1.00 91.25 84 PRO A CA 1
ATOM 598 C C . PRO A 1 84 ? -6.508 -3.996 -15.345 1.00 91.25 84 PRO A C 1
ATOM 600 O O . PRO A 1 84 ? -6.681 -3.224 -14.394 1.00 91.25 84 PRO A O 1
ATOM 603 N N . TYR A 1 85 ? -5.433 -3.956 -16.126 1.00 90.56 85 TYR A N 1
ATOM 604 C CA . TYR A 1 85 ? -4.369 -2.970 -15.990 1.00 90.56 85 TYR A CA 1
ATOM 605 C C . TYR A 1 85 ? -3.898 -2.440 -17.338 1.00 90.56 85 TYR A C 1
ATOM 607 O O . TYR A 1 85 ? -4.043 -3.082 -18.382 1.00 90.56 85 TYR A O 1
ATOM 615 N N . GLU A 1 86 ? -3.268 -1.273 -17.288 1.00 91.94 86 GLU A N 1
ATOM 616 C CA . GLU A 1 86 ? -2.611 -0.638 -18.416 1.00 91.94 86 GLU A CA 1
ATOM 617 C C . GLU A 1 86 ? -1.241 -0.110 -17.990 1.00 91.94 86 GLU A C 1
ATOM 619 O O . GLU A 1 86 ? -1.100 0.535 -16.956 1.00 91.94 86 GLU A O 1
ATOM 624 N N . ILE A 1 87 ? -0.229 -0.373 -18.801 1.00 89.44 87 ILE A N 1
ATOM 625 C CA . ILE A 1 87 ? 1.130 0.127 -18.667 1.00 89.44 87 ILE A CA 1
ATOM 626 C C . ILE A 1 87 ? 1.369 1.109 -19.803 1.00 89.44 87 ILE A C 1
ATOM 628 O O . ILE A 1 87 ? 1.092 0.793 -20.962 1.00 89.44 87 ILE A O 1
ATOM 632 N N . ARG A 1 88 ? 1.911 2.283 -19.490 1.00 90.12 88 ARG A N 1
ATOM 633 C CA . ARG A 1 88 ? 2.385 3.245 -20.492 1.00 90.12 88 ARG A CA 1
ATOM 634 C C . ARG A 1 88 ? 3.863 3.495 -20.277 1.00 90.12 88 ARG A C 1
ATOM 636 O O . ARG A 1 88 ? 4.285 3.764 -19.155 1.00 90.12 88 ARG A O 1
ATOM 643 N N . ILE A 1 89 ? 4.618 3.386 -21.359 1.00 88.38 89 ILE A N 1
ATOM 644 C CA . ILE A 1 89 ? 6.053 3.618 -21.405 1.00 88.38 89 ILE A CA 1
ATOM 645 C C . ILE A 1 89 ? 6.269 4.841 -22.285 1.00 88.38 89 ILE A C 1
ATOM 647 O O . ILE A 1 89 ? 5.930 4.816 -23.468 1.00 88.38 89 ILE A O 1
ATOM 651 N N . GLU A 1 90 ? 6.823 5.897 -21.706 1.00 87.50 90 GLU A N 1
ATOM 652 C CA . GLU A 1 90 ? 7.073 7.179 -22.363 1.00 87.50 90 GLU A CA 1
ATOM 653 C C . GLU A 1 90 ? 8.577 7.457 -22.415 1.00 87.50 90 GLU A C 1
ATOM 655 O O . GLU A 1 90 ? 9.328 7.071 -21.513 1.00 87.50 90 GLU A O 1
ATOM 660 N N . ASP A 1 91 ? 9.029 8.122 -23.480 1.00 82.94 91 ASP A N 1
ATOM 661 C CA . ASP A 1 91 ? 10.408 8.595 -23.565 1.00 82.94 91 ASP A CA 1
ATOM 662 C C . ASP A 1 91 ? 10.567 9.877 -22.745 1.00 82.94 91 ASP A C 1
ATOM 664 O O . ASP A 1 91 ? 9.997 10.918 -23.072 1.00 82.94 91 ASP A O 1
ATOM 668 N N . ALA A 1 92 ? 11.328 9.788 -21.657 1.00 77.44 92 ALA A N 1
ATOM 669 C CA . ALA A 1 92 ? 11.584 10.921 -20.781 1.00 77.44 92 ALA A CA 1
ATOM 670 C C . ALA A 1 92 ? 12.897 11.633 -21.121 1.00 77.44 92 ALA A C 1
ATOM 672 O O . ALA A 1 92 ? 13.092 12.768 -20.689 1.00 77.44 92 ALA A O 1
ATOM 673 N N . ALA A 1 93 ? 13.775 11.019 -21.923 1.00 67.62 93 ALA A N 1
ATOM 674 C CA . ALA A 1 93 ? 15.014 11.658 -22.358 1.00 67.62 93 ALA A CA 1
ATOM 675 C C . ALA A 1 93 ? 14.725 12.866 -23.261 1.00 67.62 93 ALA A C 1
ATOM 677 O O . ALA A 1 93 ? 15.390 13.895 -23.138 1.00 67.62 93 ALA A O 1
ATOM 678 N N . ALA A 1 94 ? 13.686 12.770 -24.101 1.00 62.66 94 ALA A N 1
ATOM 679 C CA . ALA A 1 94 ? 13.211 13.882 -24.923 1.00 62.66 94 ALA A CA 1
ATOM 680 C C . ALA A 1 94 ? 12.661 15.045 -24.075 1.00 62.66 94 ALA A C 1
ATOM 682 O O . ALA A 1 94 ? 12.979 16.202 -24.335 1.00 62.66 94 ALA A O 1
ATOM 683 N N . ALA A 1 95 ? 11.880 14.744 -23.032 1.00 63.44 95 ALA A N 1
ATOM 684 C CA . ALA A 1 95 ? 11.269 15.757 -22.168 1.00 63.44 95 ALA A CA 1
ATOM 685 C C . ALA A 1 95 ? 12.278 16.466 -21.246 1.00 63.44 95 ALA A C 1
ATOM 687 O O . ALA A 1 95 ? 12.061 17.612 -20.861 1.00 63.44 95 ALA A O 1
ATOM 688 N N . LEU A 1 96 ? 13.374 15.791 -20.888 1.00 65.62 96 LEU A N 1
ATOM 689 C CA . LEU A 1 96 ? 14.388 16.296 -19.957 1.00 65.62 96 LEU A CA 1
ATOM 690 C C . LEU A 1 96 ? 15.622 16.895 -20.650 1.00 65.62 96 LEU A C 1
ATOM 692 O O . LEU A 1 96 ? 16.574 17.263 -19.970 1.00 65.62 96 LEU A O 1
ATOM 696 N N . GLY A 1 97 ? 15.651 16.960 -21.987 1.00 59.72 97 GLY A N 1
ATOM 697 C CA . GLY A 1 97 ? 16.828 17.422 -22.740 1.00 59.72 97 GLY A CA 1
ATOM 698 C C . GLY A 1 97 ? 18.056 16.506 -22.603 1.00 59.72 97 GLY A C 1
ATOM 699 O O . GLY A 1 97 ? 19.142 16.847 -23.065 1.00 59.72 97 GLY A O 1
ATOM 700 N N . ALA A 1 98 ? 17.887 15.324 -22.002 1.00 58.84 98 ALA A N 1
ATOM 701 C CA . ALA A 1 98 ? 18.937 14.344 -21.726 1.00 58.84 98 ALA A CA 1
ATOM 702 C C . ALA A 1 98 ? 19.295 13.475 -22.947 1.00 58.84 98 ALA A C 1
ATOM 704 O O . ALA A 1 98 ? 20.130 12.578 -22.853 1.00 58.84 98 ALA A O 1
ATOM 705 N N . GLY A 1 99 ? 18.690 13.744 -24.110 1.00 55.91 99 GLY A N 1
ATOM 706 C CA . GLY A 1 99 ? 19.001 13.053 -25.365 1.00 55.91 99 GLY A CA 1
ATOM 707 C C . GLY A 1 99 ? 20.475 13.157 -25.788 1.00 55.91 99 GLY A C 1
ATOM 708 O O . GLY A 1 99 ? 20.937 12.322 -26.560 1.00 55.91 99 GLY A O 1
ATOM 709 N N . ALA A 1 100 ? 21.224 14.131 -25.256 1.00 53.44 100 ALA A N 1
ATOM 710 C CA . ALA A 1 100 ? 22.635 14.356 -25.570 1.00 53.44 100 ALA A CA 1
ATOM 711 C C . ALA A 1 100 ? 23.616 13.416 -24.838 1.00 53.44 100 ALA A C 1
ATOM 713 O O . ALA A 1 100 ? 24.744 13.253 -25.293 1.00 53.44 100 ALA A O 1
ATOM 714 N N . THR A 1 101 ? 23.216 12.782 -23.729 1.00 58.81 101 THR A N 1
ATOM 715 C CA . THR A 1 101 ? 24.119 11.966 -22.889 1.00 58.81 101 THR A CA 1
ATOM 716 C C . THR A 1 101 ? 24.132 10.478 -23.250 1.00 58.81 101 THR A C 1
ATOM 718 O O . THR A 1 101 ? 24.790 9.693 -22.575 1.00 58.81 101 THR A O 1
ATOM 721 N N . GLY A 1 102 ? 23.387 10.057 -24.279 1.00 59.56 102 GLY A N 1
ATOM 722 C CA . GLY A 1 102 ? 23.240 8.641 -24.657 1.00 59.56 102 GLY A CA 1
ATOM 723 C C . GLY A 1 102 ? 22.353 7.818 -23.709 1.00 59.56 102 GLY A C 1
ATOM 724 O O . GLY A 1 102 ? 21.984 6.688 -24.028 1.00 59.56 102 GLY A O 1
ATOM 725 N N . THR A 1 103 ? 21.944 8.388 -22.574 1.00 64.25 103 THR A N 1
ATOM 726 C CA . THR A 1 103 ? 21.075 7.749 -21.583 1.00 64.25 103 THR A CA 1
ATOM 727 C C . THR A 1 103 ? 19.629 7.691 -22.077 1.00 64.25 103 THR A C 1
ATOM 729 O O . THR A 1 103 ? 18.941 8.710 -22.159 1.00 64.25 103 THR A O 1
ATOM 732 N N . ARG A 1 104 ? 19.115 6.486 -22.354 1.00 72.75 104 ARG A N 1
ATOM 733 C CA . ARG A 1 104 ? 17.692 6.286 -22.673 1.00 72.75 104 ARG A CA 1
ATOM 734 C C . ARG A 1 104 ? 16.871 6.212 -21.392 1.00 72.75 104 ARG A C 1
ATOM 736 O O . ARG A 1 104 ? 16.676 5.139 -20.828 1.00 72.75 104 ARG A O 1
ATOM 743 N N . LEU A 1 105 ? 16.377 7.355 -20.931 1.00 77.75 105 LEU A N 1
ATOM 744 C CA . LEU A 1 105 ? 15.455 7.413 -19.802 1.00 77.75 105 LEU A CA 1
ATOM 745 C C . LEU A 1 105 ? 14.017 7.133 -20.260 1.00 77.75 105 LEU A C 1
ATOM 747 O O . LEU A 1 105 ? 13.496 7.790 -21.164 1.00 77.75 105 LEU A O 1
ATOM 751 N N . ARG A 1 106 ? 13.359 6.173 -19.612 1.00 81.19 106 ARG A N 1
ATOM 752 C CA . ARG A 1 106 ? 11.970 5.788 -19.880 1.00 81.19 106 ARG A CA 1
ATOM 753 C C . ARG A 1 106 ? 11.131 5.927 -18.623 1.00 81.19 106 ARG A C 1
ATOM 755 O O . ARG A 1 106 ? 11.539 5.484 -17.558 1.00 81.19 106 ARG A O 1
ATOM 762 N N . VAL A 1 107 ? 9.949 6.519 -18.738 1.00 84.56 107 VAL A N 1
ATOM 763 C CA . VAL A 1 107 ? 8.976 6.568 -17.641 1.00 84.56 107 VAL A CA 1
ATOM 764 C C . VAL A 1 107 ? 7.954 5.470 -17.861 1.00 84.56 107 VAL A C 1
ATOM 766 O O . VAL A 1 107 ? 7.338 5.402 -18.920 1.00 84.56 107 VAL A O 1
ATOM 769 N N . VAL A 1 108 ? 7.775 4.619 -16.855 1.00 86.06 108 VAL A N 1
ATOM 770 C CA . VAL A 1 108 ? 6.784 3.545 -16.843 1.00 86.06 108 VAL A CA 1
ATOM 771 C C . VAL A 1 108 ? 5.708 3.900 -15.830 1.00 86.06 108 VAL A C 1
ATOM 773 O O . VAL A 1 108 ? 5.975 4.005 -14.633 1.00 86.06 108 VAL A O 1
ATOM 776 N N . GLY A 1 109 ? 4.488 4.102 -16.314 1.00 88.25 109 GLY A N 1
ATOM 777 C CA . GLY A 1 109 ? 3.298 4.194 -15.480 1.00 88.25 109 GLY A CA 1
ATOM 778 C C . GLY A 1 109 ? 2.492 2.902 -15.551 1.00 88.25 109 GLY A C 1
ATOM 779 O O . GLY A 1 109 ? 2.368 2.312 -16.623 1.00 88.25 109 GLY A O 1
ATOM 780 N N . LEU A 1 110 ? 1.929 2.484 -14.423 1.00 88.88 110 LEU A N 1
ATOM 781 C CA . LEU A 1 110 ? 0.986 1.380 -14.305 1.00 88.88 110 LEU A CA 1
ATOM 782 C C . LEU A 1 110 ? -0.319 1.905 -13.714 1.00 88.88 110 LEU A C 1
ATOM 784 O O . LEU A 1 110 ? -0.339 2.469 -12.616 1.00 88.88 110 LEU A O 1
ATOM 788 N N . TRP A 1 111 ? -1.408 1.666 -14.428 1.00 89.38 111 TRP A N 1
ATOM 789 C CA . TRP A 1 111 ? -2.762 1.976 -14.014 1.00 89.38 111 TRP A CA 1
ATOM 790 C C . TRP A 1 111 ? -3.579 0.690 -13.845 1.00 89.38 111 TRP A C 1
ATOM 792 O O . TRP A 1 111 ? -3.411 -0.254 -14.611 1.00 89.38 111 TRP A O 1
ATOM 802 N N . GLN A 1 112 ? -4.481 0.657 -12.864 1.00 89.69 112 GLN A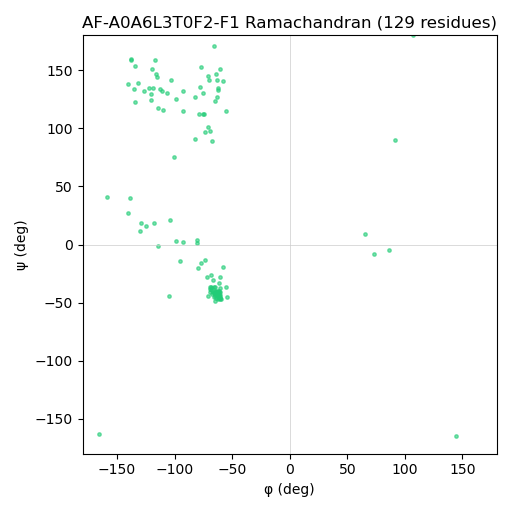 N 1
ATOM 803 C CA . GLN A 1 112 ? -5.294 -0.514 -12.509 1.00 89.69 112 GLN A CA 1
ATOM 804 C C . GLN A 1 112 ? -6.764 -0.137 -12.288 1.00 89.69 112 GLN A C 1
ATOM 806 O O . GLN A 1 112 ? -7.071 0.979 -11.861 1.00 89.69 112 GLN A O 1
ATOM 811 N N . GLY A 1 113 ? -7.660 -1.104 -12.510 1.00 84.81 113 GLY A N 1
ATOM 812 C CA . GLY A 1 113 ? -9.068 -1.045 -12.111 1.00 84.81 113 GLY A CA 1
ATOM 813 C C . GLY A 1 113 ? -10.031 -0.831 -13.281 1.00 84.81 113 GLY A C 1
ATOM 814 O O . GLY A 1 113 ? -9.598 -0.759 -14.429 1.00 84.81 113 GLY A O 1
ATOM 815 N N . PRO A 1 114 ? -11.349 -0.762 -13.027 1.00 81.75 114 PRO A N 1
ATOM 816 C CA . PRO A 1 114 ? -12.313 -0.405 -14.064 1.00 81.75 114 PRO A CA 1
ATOM 817 C C . PRO A 1 114 ? -12.020 1.002 -14.600 1.00 81.75 114 PRO A C 1
ATOM 819 O O . PRO A 1 114 ? -11.502 1.852 -13.878 1.00 81.75 114 PRO A O 1
ATOM 822 N N . ALA A 1 115 ? -12.352 1.254 -15.866 1.00 77.88 115 ALA A N 1
ATOM 823 C CA . ALA A 1 115 ? -12.180 2.581 -16.443 1.00 77.88 115 ALA A CA 1
ATOM 824 C C . ALA A 1 115 ? -13.053 3.616 -15.691 1.00 77.88 115 ALA A C 1
ATOM 826 O O . ALA A 1 115 ? -14.231 3.338 -15.457 1.00 77.88 115 ALA A O 1
ATOM 827 N N . PRO A 1 116 ? -12.519 4.804 -15.340 1.00 81.19 116 PRO A N 1
ATOM 828 C CA . PRO A 1 116 ? -11.156 5.266 -15.604 1.00 81.19 116 PRO A CA 1
ATOM 829 C C . PRO A 1 116 ? -10.115 4.610 -14.680 1.00 81.19 116 PRO A C 1
ATOM 831 O O . PRO A 1 116 ? -10.253 4.610 -13.459 1.00 81.19 116 PRO A O 1
ATOM 834 N N . PHE A 1 117 ? -9.036 4.091 -15.276 1.00 83.31 117 PHE A N 1
ATOM 835 C CA . PHE A 1 117 ? -7.980 3.411 -14.530 1.00 83.31 117 PHE A CA 1
ATOM 836 C C . PHE A 1 117 ? -7.273 4.352 -13.540 1.00 83.31 117 PHE A C 1
ATOM 838 O O . PHE A 1 117 ? -6.968 5.505 -13.858 1.00 83.31 117 PHE A O 1
ATOM 845 N N . ARG A 1 118 ? -6.932 3.838 -12.354 1.00 86.69 118 ARG A N 1
ATOM 846 C CA . ARG A 1 118 ? -6.204 4.570 -11.307 1.00 86.69 118 ARG A CA 1
ATOM 847 C C . ARG A 1 118 ? -4.703 4.336 -11.436 1.00 86.69 118 ARG A C 1
ATOM 849 O O . ARG A 1 118 ? -4.291 3.186 -11.524 1.00 86.69 118 ARG A O 1
ATOM 856 N N . LEU A 1 119 ? -3.887 5.394 -11.399 1.00 85.50 119 LEU A N 1
ATOM 857 C CA . LEU A 1 119 ? -2.424 5.259 -11.355 1.00 85.50 119 LEU A CA 1
ATOM 858 C C . LEU A 1 119 ? -2.011 4.579 -10.041 1.00 85.50 119 LEU A C 1
ATOM 860 O O . LEU A 1 119 ? -2.358 5.062 -8.962 1.00 85.50 119 LEU A O 1
ATOM 864 N N . VAL A 1 120 ? -1.283 3.471 -10.145 1.00 85.94 120 VAL A N 1
ATOM 865 C CA . VAL A 1 120 ? -0.790 2.683 -9.004 1.00 85.94 120 VAL A CA 1
ATOM 866 C C . VAL A 1 120 ? 0.698 2.911 -8.800 1.00 85.94 120 VAL A C 1
ATOM 868 O O . VAL A 1 120 ? 1.138 3.132 -7.677 1.00 85.94 120 VAL A O 1
ATOM 871 N N . LEU A 1 121 ? 1.469 2.897 -9.887 1.00 84.62 121 LEU A N 1
ATOM 872 C CA . LEU A 1 121 ? 2.916 3.050 -9.843 1.00 84.62 121 LEU A CA 1
ATOM 873 C C . LEU A 1 121 ? 3.375 3.918 -11.010 1.00 84.62 121 LEU A C 1
ATOM 875 O O . LEU A 1 121 ? 2.910 3.754 -12.136 1.00 84.62 121 LEU A O 1
ATOM 879 N N . ARG A 1 122 ? 4.315 4.824 -10.748 1.00 86.50 122 ARG A N 1
ATOM 880 C CA . ARG A 1 122 ? 5.054 5.546 -11.781 1.00 86.50 122 ARG A CA 1
ATOM 881 C C . ARG A 1 122 ? 6.521 5.539 -11.400 1.00 86.50 122 ARG A C 1
ATOM 883 O O . ARG A 1 122 ? 6.869 6.000 -10.320 1.00 86.50 122 ARG A O 1
ATOM 890 N N . THR A 1 123 ? 7.362 5.020 -12.279 1.00 84.56 123 THR A N 1
ATOM 891 C CA . THR A 1 123 ? 8.805 4.943 -12.053 1.00 84.56 123 THR A CA 1
ATOM 892 C C . THR A 1 123 ? 9.568 5.319 -13.315 1.00 84.56 123 THR A C 1
ATOM 894 O O . THR A 1 123 ? 9.017 5.279 -14.417 1.00 84.56 123 THR A O 1
ATOM 897 N N . ALA A 1 124 ? 10.826 5.714 -13.152 1.00 84.44 124 ALA A N 1
ATOM 898 C CA . ALA A 1 124 ? 11.739 5.967 -14.252 1.00 84.44 124 ALA A CA 1
ATOM 899 C C . ALA A 1 124 ? 12.767 4.834 -14.316 1.00 84.44 124 ALA A C 1
ATOM 901 O O . ALA A 1 124 ? 13.377 4.477 -13.312 1.00 84.44 124 ALA A O 1
ATOM 902 N N . LEU A 1 125 ? 12.946 4.273 -15.504 1.00 80.56 125 LEU A N 1
ATOM 903 C CA . LEU A 1 125 ? 13.924 3.243 -15.804 1.00 80.56 125 LEU A CA 1
ATOM 904 C C . LEU A 1 125 ? 14.974 3.830 -16.742 1.00 80.56 125 LEU A C 1
ATOM 906 O O . LEU A 1 125 ? 14.645 4.488 -17.732 1.00 80.56 125 LEU A O 1
ATOM 910 N N . VAL A 1 126 ? 16.242 3.580 -16.437 1.00 76.94 126 VAL A N 1
ATOM 911 C CA . VAL A 1 126 ? 17.351 3.894 -17.336 1.00 76.94 126 VAL A CA 1
ATOM 912 C C . VAL A 1 126 ? 17.625 2.653 -18.175 1.00 76.94 126 VAL A C 1
ATOM 914 O O . VAL A 1 126 ? 18.003 1.613 -17.644 1.00 76.94 126 VAL A O 1
ATOM 917 N N . GLY A 1 127 ? 17.412 2.746 -19.486 1.00 66.94 127 GLY A N 1
ATOM 918 C CA . GLY A 1 127 ? 17.824 1.707 -20.421 1.00 66.94 127 GLY A CA 1
ATOM 919 C C . GLY A 1 127 ? 19.334 1.770 -20.627 1.00 66.94 127 GLY A C 1
ATOM 920 O O . GLY A 1 127 ? 19.829 2.744 -21.194 1.00 66.94 127 GLY A O 1
ATOM 921 N N . GLY A 1 128 ? 20.055 0.749 -20.162 1.00 54.31 128 GLY A N 1
ATOM 922 C CA . GLY A 1 128 ? 21.475 0.573 -20.462 1.00 54.31 128 GLY A CA 1
ATOM 923 C C . GLY A 1 128 ? 21.689 0.196 -21.930 1.00 54.31 128 GLY A C 1
ATOM 924 O O . GLY A 1 128 ? 20.909 -0.567 -22.503 1.00 54.31 128 GLY A O 1
ATOM 925 N N . SER A 1 129 ? 22.739 0.733 -22.548 1.00 46.59 129 SER A N 1
ATOM 926 C CA . SER A 1 129 ? 23.203 0.313 -23.869 1.00 46.59 129 SER A CA 1
ATOM 927 C C . SER A 1 129 ? 23.801 -1.093 -23.773 1.00 46.59 129 SER A C 1
ATOM 929 O O . SER A 1 129 ? 24.945 -1.266 -23.365 1.00 46.59 129 SER A O 1
ATOM 931 N N . GLY A 1 130 ? 23.017 -2.114 -24.117 1.00 49.91 130 GLY A N 1
ATOM 932 C CA . GLY A 1 130 ? 23.575 -3.399 -24.528 1.00 49.91 130 GLY A CA 1
ATOM 933 C C . GLY A 1 130 ? 24.154 -3.241 -25.931 1.00 49.91 130 GLY A C 1
ATOM 934 O O . GLY A 1 130 ? 23.394 -3.266 -26.900 1.00 49.91 130 GLY A O 1
ATOM 935 N N . GLY A 1 131 ? 25.464 -3.005 -26.010 1.00 38.06 131 GLY A N 1
ATOM 936 C CA . GLY A 1 131 ? 26.227 -2.776 -27.239 1.00 38.06 131 GLY A CA 1
ATOM 937 C C . GLY A 1 131 ? 27.442 -1.910 -26.971 1.00 38.06 131 GLY A C 1
ATOM 938 O O . GLY A 1 131 ? 27.242 -0.679 -26.891 1.00 38.06 131 GLY A O 1
#

InterPro domains:
  IPR012902 Prokaryotic N-terminal methylation site [PF07963] (11-35)
  IPR012902 Prokaryotic N-terminal methylation site [PS00409] (13-33)
  IPR012902 Prokaryotic N-terminal methylation site [TIGR02532] (12-34)

Nearest PDB structures (foldseek):
  4xzv-assembly4_H  TM=5.178E-01  e=8.554E+00  Homo sapiens